Protein AF-A0A699Z6D4-F1 (afdb_monomer)

Structure (mmCIF, N/CA/C/O backbone):
data_AF-A0A699Z6D4-F1
#
_entry.id   AF-A0A699Z6D4-F1
#
loop_
_atom_site.group_PDB
_atom_site.id
_atom_site.type_symbol
_atom_site.label_atom_id
_atom_site.label_alt_id
_atom_site.label_comp_id
_atom_site.label_asym_id
_atom_site.label_entity_id
_atom_site.label_seq_id
_atom_site.pdbx_PDB_ins_code
_atom_site.Cartn_x
_atom_site.Cartn_y
_atom_site.Cartn_z
_atom_site.occupancy
_atom_site.B_iso_or_equiv
_atom_site.auth_seq_id
_atom_site.auth_comp_id
_atom_site.auth_asym_id
_atom_site.auth_atom_id
_atom_site.pdbx_PDB_model_num
ATOM 1 N N . PRO A 1 1 ? -4.041 -4.041 -7.049 1.00 67.38 1 PRO A N 1
ATOM 2 C CA . PRO A 1 1 ? -3.051 -2.949 -6.865 1.00 67.38 1 PRO A CA 1
ATOM 3 C C . PRO A 1 1 ? -2.408 -3.066 -5.475 1.00 67.38 1 PRO A C 1
ATOM 5 O O . PRO A 1 1 ? -3.124 -3.211 -4.486 1.00 67.38 1 PRO A O 1
ATOM 8 N N . VAL A 1 2 ? -1.074 -3.094 -5.398 1.00 77.56 2 VAL A N 1
ATOM 9 C CA . VAL A 1 2 ? -0.352 -3.184 -4.117 1.00 77.56 2 VAL A CA 1
ATOM 10 C C . VAL A 1 2 ? -0.228 -1.779 -3.529 1.00 77.56 2 VAL A C 1
ATOM 12 O O . VAL A 1 2 ? 0.406 -0.919 -4.129 1.00 77.56 2 VAL A O 1
ATOM 15 N N . LEU A 1 3 ? -0.836 -1.549 -2.361 1.00 83.06 3 LEU A N 1
ATOM 16 C CA . LEU A 1 3 ? -0.640 -0.322 -1.582 1.00 83.06 3 LEU A CA 1
ATOM 17 C C . LEU A 1 3 ? 0.462 -0.545 -0.550 1.00 83.06 3 LEU A C 1
ATOM 19 O O . LEU A 1 3 ? 0.442 -1.543 0.181 1.00 83.06 3 LEU A O 1
ATOM 23 N N . GLY A 1 4 ? 1.410 0.381 -0.482 1.00 87.38 4 GLY A N 1
ATOM 24 C CA . GLY A 1 4 ? 2.614 0.177 0.301 1.00 87.38 4 GLY A CA 1
ATOM 25 C C . GLY A 1 4 ? 3.555 1.371 0.323 1.00 87.38 4 GLY A C 1
ATOM 26 O O . GLY A 1 4 ? 3.180 2.478 -0.053 1.00 87.38 4 GLY A O 1
ATOM 27 N N . LEU A 1 5 ? 4.781 1.125 0.775 1.00 87.25 5 LEU A N 1
ATOM 28 C CA . LEU A 1 5 ? 5.863 2.110 0.817 1.00 87.25 5 LEU A CA 1
ATOM 29 C C . LEU A 1 5 ? 6.890 1.803 -0.270 1.00 87.25 5 LEU A C 1
ATOM 31 O O . LEU A 1 5 ? 7.065 0.645 -0.639 1.00 87.25 5 LEU A O 1
ATOM 35 N N . LEU A 1 6 ? 7.611 2.815 -0.748 1.00 87.12 6 LEU A N 1
ATOM 36 C CA . LEU A 1 6 ? 8.734 2.578 -1.653 1.00 87.12 6 LEU A CA 1
ATOM 37 C C . LEU A 1 6 ? 9.853 1.827 -0.929 1.00 87.12 6 LEU A C 1
ATOM 39 O O . LEU A 1 6 ? 10.214 2.158 0.205 1.00 87.12 6 LEU A O 1
ATOM 43 N N . ARG A 1 7 ? 10.413 0.809 -1.589 1.00 88.88 7 ARG A N 1
ATOM 44 C CA . ARG A 1 7 ? 11.605 0.118 -1.100 1.00 88.88 7 ARG A CA 1
ATOM 45 C C . ARG A 1 7 ? 12.767 1.122 -1.070 1.00 88.88 7 ARG A C 1
ATOM 47 O O . ARG A 1 7 ? 13.014 1.774 -2.089 1.00 88.88 7 ARG A O 1
ATOM 54 N N . PRO A 1 8 ? 13.506 1.233 0.050 1.00 91.88 8 PRO A N 1
ATOM 55 C CA . PRO A 1 8 ? 14.667 2.113 0.129 1.00 91.88 8 PRO A CA 1
ATOM 56 C C . PRO A 1 8 ? 15.649 1.872 -1.024 1.00 91.88 8 PRO A C 1
ATOM 58 O O . PRO A 1 8 ? 15.966 0.726 -1.338 1.00 91.88 8 PRO A O 1
ATOM 61 N N . GLY A 1 9 ? 16.112 2.952 -1.655 1.00 93.81 9 GLY A N 1
ATOM 62 C CA . GLY A 1 9 ? 17.013 2.888 -2.811 1.00 93.81 9 GLY A CA 1
ATOM 63 C C . GLY A 1 9 ? 16.334 2.608 -4.157 1.00 93.81 9 GLY A C 1
ATOM 64 O O . GLY A 1 9 ? 17.033 2.470 -5.154 1.00 93.81 9 GLY A O 1
ATOM 65 N N . THR A 1 10 ? 15.001 2.546 -4.211 1.00 88.06 10 THR A N 1
ATOM 66 C CA . THR A 1 10 ? 14.231 2.387 -5.458 1.00 88.06 10 THR A CA 1
ATOM 67 C C . THR A 1 10 ? 13.178 3.486 -5.590 1.00 88.06 10 THR A C 1
ATOM 69 O O . THR A 1 10 ? 12.741 4.051 -4.585 1.00 88.06 10 THR A O 1
ATOM 72 N N . SER A 1 11 ? 12.761 3.784 -6.820 1.00 82.75 11 SER A N 1
ATOM 73 C CA . SER A 1 11 ? 11.685 4.743 -7.118 1.00 82.75 11 SER A CA 1
ATOM 74 C C . SER A 1 11 ? 10.397 4.077 -7.609 1.00 82.75 11 SER A C 1
ATOM 76 O O . SER A 1 11 ? 9.370 4.740 -7.717 1.00 82.75 11 SER A O 1
ATOM 78 N N . ASP A 1 12 ? 10.440 2.778 -7.895 1.00 80.00 12 ASP A N 1
ATOM 79 C CA . ASP A 1 12 ? 9.400 2.034 -8.605 1.00 80.00 12 ASP A CA 1
ATOM 80 C C . ASP A 1 12 ? 8.960 0.748 -7.886 1.00 80.00 12 ASP A C 1
ATOM 82 O O . ASP A 1 12 ? 7.909 0.195 -8.213 1.00 80.00 12 ASP A O 1
ATOM 86 N N . GLN A 1 13 ? 9.713 0.270 -6.889 1.00 83.81 13 GLN A N 1
ATOM 87 C CA . GLN A 1 13 ? 9.364 -0.945 -6.151 1.00 83.81 13 GLN A CA 1
ATOM 88 C C . GLN A 1 13 ? 8.568 -0.619 -4.890 1.00 83.81 13 GLN A C 1
ATOM 90 O O . GLN A 1 13 ? 9.065 0.010 -3.955 1.00 83.81 13 GLN A O 1
ATOM 95 N N . VAL A 1 14 ? 7.337 -1.124 -4.833 1.00 85.19 14 VAL A N 1
ATOM 96 C CA . VAL A 1 14 ? 6.442 -0.957 -3.685 1.00 85.19 14 VAL A CA 1
ATOM 97 C C . VAL A 1 14 ? 6.516 -2.183 -2.772 1.00 85.19 14 VAL A C 1
ATOM 99 O O . VAL A 1 14 ? 6.269 -3.313 -3.189 1.00 85.19 14 VAL A O 1
ATOM 102 N N . LEU A 1 15 ? 6.816 -1.953 -1.497 1.00 87.38 15 LEU A N 1
ATOM 103 C CA . LEU A 1 15 ? 6.696 -2.918 -0.411 1.00 87.38 15 LEU A CA 1
ATOM 104 C C . LEU A 1 15 ? 5.272 -2.888 0.133 1.00 87.38 15 LEU A C 1
ATOM 106 O O . LEU A 1 15 ? 4.851 -1.886 0.710 1.00 87.38 15 LEU A O 1
ATOM 110 N N . ALA A 1 16 ? 4.544 -3.993 -0.019 1.00 87.50 16 ALA A N 1
ATOM 111 C CA . ALA A 1 16 ? 3.199 -4.130 0.525 1.00 87.50 16 ALA A CA 1
ATOM 112 C C . ALA A 1 16 ? 3.198 -3.905 2.045 1.00 87.50 16 ALA A C 1
ATOM 114 O O . ALA A 1 16 ? 3.956 -4.538 2.780 1.00 87.50 16 ALA A O 1
ATOM 115 N N . VAL A 1 17 ? 2.316 -3.027 2.520 1.00 87.38 17 VAL A N 1
ATOM 116 C CA . VAL A 1 17 ? 2.173 -2.733 3.953 1.00 87.38 17 VAL A CA 1
ATOM 117 C C . VAL A 1 17 ? 0.861 -3.321 4.443 1.00 87.38 17 VAL A C 1
ATOM 119 O O . VAL A 1 17 ? -0.199 -2.999 3.916 1.00 87.38 17 VAL A O 1
ATOM 122 N N . GLY A 1 18 ? 0.909 -4.205 5.439 1.00 86.06 18 GLY A N 1
ATOM 123 C CA . GLY A 1 18 ? -0.297 -4.791 6.040 1.00 86.06 18 GLY A CA 1
ATOM 124 C C . GLY A 1 18 ? -0.957 -3.895 7.089 1.00 86.06 18 GLY A C 1
ATOM 125 O O . GLY A 1 18 ?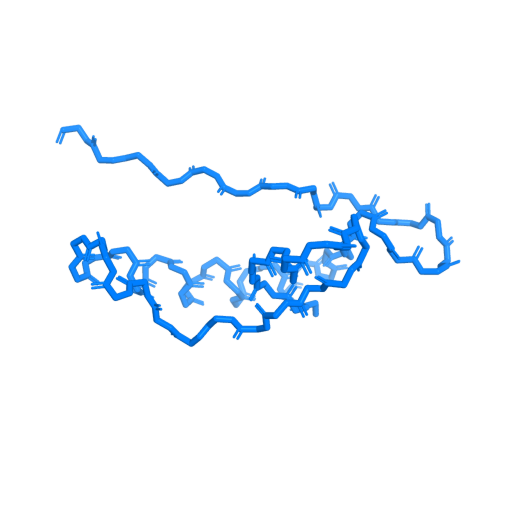 -2.173 -3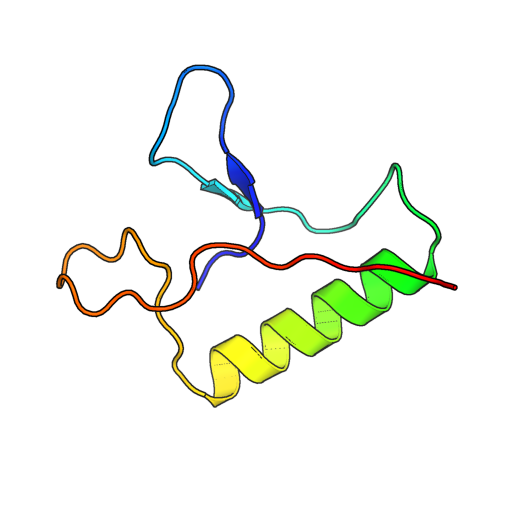.928 7.241 1.00 86.06 18 GLY A O 1
ATOM 126 N N . ALA A 1 19 ? -0.160 -3.087 7.789 1.00 88.69 19 ALA A N 1
ATOM 127 C CA . ALA A 1 19 ? -0.611 -2.228 8.876 1.00 88.69 19 ALA A CA 1
ATOM 128 C C . ALA A 1 19 ? 0.280 -0.989 9.008 1.00 88.69 19 ALA A C 1
ATOM 130 O O . ALA A 1 19 ? 1.484 -1.042 8.747 1.00 88.69 19 ALA A O 1
ATOM 131 N N . CYS A 1 20 ? -0.300 0.117 9.467 1.00 89.25 20 CYS A N 1
ATOM 132 C CA . CYS A 1 20 ? 0.415 1.367 9.701 1.00 89.25 20 CYS A CA 1
ATOM 133 C C . CYS A 1 20 ? 0.972 1.396 11.135 1.00 89.25 20 CYS A C 1
ATOM 135 O O . CYS A 1 20 ? 0.426 2.077 11.996 1.00 89.25 20 CYS A O 1
ATOM 137 N N . LEU A 1 21 ? 2.050 0.647 11.400 1.00 88.06 21 LEU A N 1
ATOM 138 C CA . LEU A 1 21 ? 2.582 0.419 12.760 1.00 88.06 21 LEU A CA 1
ATOM 139 C C . LEU A 1 21 ? 3.028 1.692 13.503 1.00 88.06 21 LEU A C 1
ATOM 141 O O . LEU A 1 21 ? 3.039 1.714 14.728 1.00 88.06 21 LEU A O 1
ATOM 145 N N . LEU A 1 22 ? 3.413 2.735 12.764 1.00 89.81 22 LEU A N 1
ATOM 146 C CA . LEU A 1 22 ? 3.872 4.017 13.314 1.00 89.81 22 LEU A CA 1
ATOM 147 C C . LEU A 1 22 ? 2.760 5.077 13.374 1.00 89.81 22 LEU A C 1
ATOM 149 O O . LEU A 1 22 ? 3.036 6.245 13.626 1.00 89.81 22 LEU A O 1
ATOM 153 N N . GLN A 1 23 ? 1.523 4.696 13.065 1.00 89.19 23 GLN A N 1
ATOM 154 C CA . GLN A 1 23 ? 0.368 5.587 13.004 1.00 89.19 23 GLN A CA 1
ATOM 155 C C . GLN A 1 23 ? -0.682 5.148 14.033 1.00 89.19 23 GLN A C 1
ATOM 157 O O . GLN A 1 23 ? -0.638 4.010 14.510 1.00 89.19 23 GLN A O 1
ATOM 162 N N . PRO A 1 24 ? -1.658 6.011 14.366 1.00 90.94 24 PRO A N 1
ATOM 163 C CA . PRO A 1 24 ? -2.784 5.614 15.201 1.00 90.94 24 PRO A CA 1
ATOM 164 C C . PRO A 1 24 ? -3.501 4.370 14.644 1.00 90.94 24 PRO A C 1
ATOM 166 O O . PRO A 1 24 ? -3.560 4.200 13.421 1.00 90.94 24 PRO A O 1
ATOM 169 N N . PRO A 1 25 ? -4.113 3.521 15.494 1.00 89.62 25 PRO A N 1
ATOM 170 C CA . PRO A 1 25 ? -4.788 2.297 15.051 1.00 89.62 25 PRO A CA 1
ATOM 171 C C . PRO A 1 25 ? -5.830 2.524 13.947 1.00 89.62 25 PRO A C 1
ATOM 173 O O . PRO A 1 25 ? -5.985 1.675 13.065 1.00 89.62 25 PRO A O 1
ATOM 176 N N . GLN A 1 26 ? -6.496 3.690 13.939 1.00 90.88 26 GLN A N 1
ATOM 177 C CA . GLN A 1 26 ? -7.452 4.048 12.888 1.00 90.88 26 GLN A CA 1
ATOM 178 C C . GLN A 1 26 ? -6.820 4.067 11.488 1.00 90.88 26 GLN A C 1
ATOM 180 O O . GLN A 1 26 ? -7.494 3.726 10.520 1.00 90.88 26 GLN A O 1
ATOM 185 N N . ALA A 1 27 ? -5.533 4.399 11.355 1.00 89.75 27 ALA A N 1
ATOM 186 C CA . ALA A 1 27 ? -4.856 4.431 10.059 1.00 89.75 27 ALA A CA 1
ATOM 187 C C . ALA A 1 27 ? -4.825 3.051 9.385 1.00 89.75 27 ALA A C 1
ATOM 189 O O . ALA A 1 27 ? -4.954 2.961 8.166 1.00 89.75 27 ALA A O 1
ATOM 190 N N . THR A 1 28 ? -4.708 1.973 10.166 1.00 90.88 28 THR A N 1
ATOM 191 C CA . THR A 1 28 ? -4.748 0.600 9.637 1.00 90.88 28 THR A CA 1
ATOM 192 C C . THR A 1 28 ? -6.145 0.238 9.128 1.00 90.88 28 THR A C 1
ATOM 194 O O . THR A 1 28 ? -6.266 -0.379 8.071 1.00 90.88 28 THR A O 1
ATOM 197 N N . LEU A 1 29 ? -7.202 0.668 9.828 1.00 91.31 29 LEU A N 1
ATOM 198 C CA . LEU A 1 29 ? -8.587 0.468 9.383 1.00 91.31 29 LEU A CA 1
ATOM 199 C C . LEU A 1 29 ? -8.869 1.232 8.084 1.00 91.31 29 LEU A C 1
ATOM 201 O O . LEU A 1 29 ? -9.417 0.668 7.140 1.00 91.31 29 LEU A O 1
ATOM 205 N N . ILE A 1 30 ? -8.424 2.489 8.006 1.00 91.00 30 ILE A N 1
ATOM 206 C CA . ILE A 1 30 ? -8.583 3.312 6.804 1.00 91.00 30 ILE A CA 1
ATOM 207 C C . ILE A 1 30 ? -7.807 2.707 5.627 1.00 91.00 30 ILE A C 1
ATOM 209 O O . ILE A 1 30 ? -8.353 2.601 4.532 1.00 91.00 30 ILE A O 1
ATOM 213 N N . LEU A 1 31 ? -6.567 2.247 5.839 1.00 89.06 31 LEU A N 1
ATOM 214 C CA . LEU A 1 31 ? -5.780 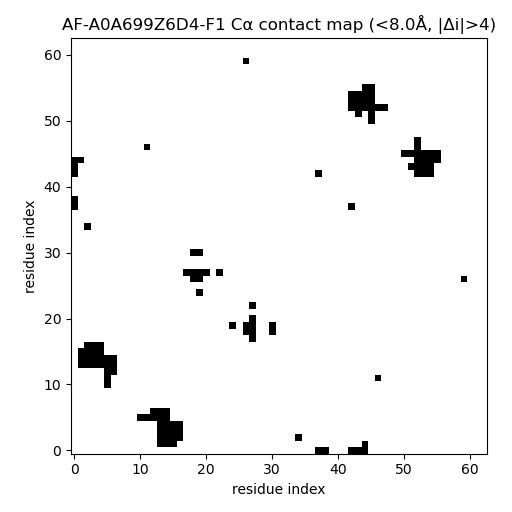1.577 4.798 1.00 89.06 31 LEU A CA 1
ATOM 215 C C . LEU A 1 31 ? -6.502 0.341 4.237 1.00 89.06 31 LEU A C 1
ATOM 217 O O . LEU A 1 31 ? -6.464 0.110 3.026 1.00 89.06 31 LEU A O 1
ATOM 221 N N . ALA A 1 32 ? -7.157 -0.446 5.097 1.00 89.50 32 ALA A N 1
ATOM 222 C CA . ALA A 1 32 ? -7.930 -1.610 4.676 1.00 89.50 32 ALA A CA 1
ATOM 223 C C . ALA A 1 32 ? -9.137 -1.212 3.807 1.00 89.50 32 ALA A C 1
ATOM 225 O O . ALA A 1 32 ? -9.294 -1.770 2.719 1.00 89.50 32 ALA A O 1
ATOM 226 N N . SER A 1 33 ? -9.925 -0.214 4.229 1.00 91.50 33 SER A N 1
ATOM 227 C CA . SER A 1 33 ? -11.045 0.318 3.433 1.00 91.50 33 SER A CA 1
ATOM 228 C C . SER A 1 33 ? -10.584 0.856 2.083 1.00 91.50 33 SER A C 1
ATOM 230 O O . SER A 1 33 ? -11.108 0.456 1.047 1.00 91.50 33 SER A O 1
ATOM 232 N N . VAL A 1 34 ? -9.548 1.696 2.070 1.00 89.62 34 VAL A N 1
ATOM 233 C CA . VAL A 1 34 ? -9.022 2.281 0.830 1.00 89.62 34 VAL A CA 1
ATOM 234 C C . VAL A 1 34 ? -8.541 1.193 -0.126 1.00 89.62 34 VAL A C 1
ATOM 236 O O . VAL A 1 34 ? -8.781 1.271 -1.326 1.00 89.62 34 VAL A O 1
ATOM 239 N N . ARG A 1 35 ? -7.894 0.136 0.378 1.00 87.69 35 ARG A N 1
ATOM 240 C CA . ARG A 1 35 ? -7.469 -0.989 -0.464 1.00 87.69 35 ARG A CA 1
ATOM 241 C C . ARG A 1 35 ? -8.652 -1.686 -1.133 1.00 87.69 35 ARG A C 1
ATOM 243 O O . ARG A 1 35 ? -8.537 -2.053 -2.301 1.00 87.69 35 ARG A O 1
ATOM 250 N N . GLN A 1 36 ? -9.750 -1.880 -0.403 1.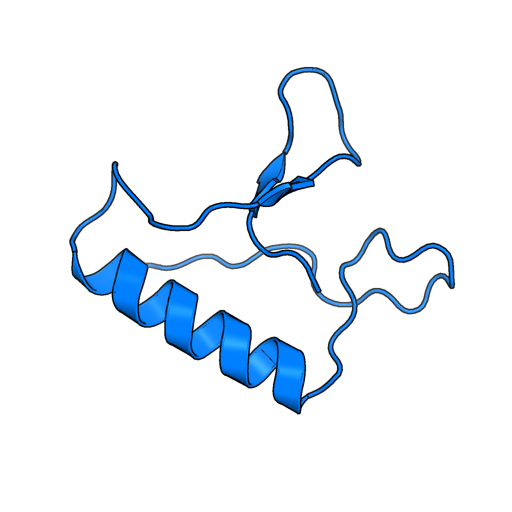00 89.94 36 GLN A N 1
ATOM 251 C CA . GLN A 1 36 ? -10.967 -2.484 -0.943 1.00 89.94 36 GLN A CA 1
ATOM 252 C C . GLN A 1 36 ? -11.599 -1.593 -2.018 1.00 89.94 36 GLN A C 1
ATOM 254 O O . GLN A 1 36 ? -11.916 -2.092 -3.094 1.00 89.94 36 GLN A O 1
ATOM 259 N N . GLU A 1 37 ? -11.708 -0.286 -1.778 1.00 90.56 37 GLU A N 1
ATOM 260 C CA . GLU A 1 37 ? -12.265 0.662 -2.753 1.00 90.56 37 GLU A CA 1
ATOM 261 C C . GLU A 1 37 ? -11.411 0.767 -4.018 1.00 90.56 37 GLU A C 1
ATOM 263 O O . GLU A 1 37 ? -11.924 0.654 -5.128 1.00 90.56 37 GLU A O 1
ATOM 268 N N . VAL A 1 38 ? -10.093 0.912 -3.865 1.00 86.94 38 VAL A N 1
ATOM 269 C CA . VAL A 1 38 ? -9.144 0.970 -4.985 1.00 86.94 38 VAL A CA 1
ATOM 270 C C . VAL A 1 38 ? -9.231 -0.301 -5.836 1.00 86.94 38 VAL A C 1
ATOM 272 O O . VAL A 1 38 ? -9.175 -0.224 -7.063 1.00 86.94 38 VAL A O 1
ATOM 275 N N . ALA A 1 39 ? -9.395 -1.470 -5.206 1.00 86.75 39 ALA A N 1
ATOM 276 C CA . ALA A 1 39 ? -9.595 -2.727 -5.919 1.00 86.75 39 ALA A CA 1
ATOM 277 C C . ALA A 1 39 ? -10.956 -2.784 -6.635 1.00 86.75 39 ALA A C 1
ATOM 279 O O . ALA A 1 39 ? -11.003 -3.198 -7.791 1.00 86.75 39 ALA A O 1
ATOM 280 N N . ALA A 1 40 ? -12.036 -2.340 -5.986 1.00 90.62 40 ALA A N 1
ATOM 281 C CA . ALA A 1 40 ? -13.380 -2.317 -6.565 1.00 90.62 40 ALA A CA 1
ATOM 282 C C . ALA A 1 40 ? -13.488 -1.371 -7.772 1.00 90.62 40 ALA A C 1
ATOM 284 O O . ALA A 1 40 ? -14.176 -1.679 -8.741 1.00 90.62 40 ALA A O 1
ATOM 285 N N . LEU A 1 41 ? -12.773 -0.246 -7.732 1.00 89.12 41 LEU A N 1
ATOM 286 C CA . LEU A 1 41 ? -12.712 0.736 -8.815 1.00 89.12 41 LEU A CA 1
ATOM 287 C C . LEU A 1 41 ? -11.711 0.364 -9.921 1.00 89.12 41 LEU A C 1
ATOM 289 O O . LEU A 1 41 ? -11.597 1.094 -10.902 1.00 89.12 41 LEU A O 1
ATOM 293 N N . GLY A 1 42 ? -10.963 -0.735 -9.771 1.00 86.75 42 GLY A N 1
ATOM 294 C CA . GLY A 1 42 ? -9.952 -1.150 -10.746 1.00 86.75 42 GLY A CA 1
ATOM 295 C C . GLY A 1 42 ? -8.807 -0.146 -10.908 1.00 86.75 42 GLY A C 1
ATOM 296 O O . GLY A 1 42 ? -8.169 -0.107 -11.957 1.00 86.75 42 GLY A O 1
ATOM 297 N N . LEU A 1 43 ? -8.543 0.682 -9.892 1.00 85.38 43 LEU A N 1
ATOM 298 C CA . LEU A 1 43 ? -7.522 1.720 -9.971 1.00 85.38 43 LEU A CA 1
ATOM 299 C C . LEU A 1 43 ? -6.125 1.094 -9.997 1.00 85.38 43 LEU A C 1
ATOM 301 O O . LEU A 1 43 ? -5.715 0.376 -9.079 1.00 85.38 43 LEU A O 1
ATOM 305 N N . LEU A 1 44 ? -5.381 1.393 -11.057 1.00 83.81 44 LEU A N 1
ATOM 306 C CA . LEU A 1 44 ? -4.021 0.911 -11.252 1.00 83.81 44 LEU A CA 1
ATOM 307 C C . LEU A 1 44 ? -3.008 1.861 -10.596 1.00 83.81 44 LEU A C 1
ATOM 309 O O . LEU A 1 44 ? -3.220 3.082 -10.582 1.00 83.81 44 LEU A O 1
ATOM 313 N N . PRO A 1 45 ? -1.913 1.324 -10.029 1.00 80.50 45 PRO A N 1
ATOM 314 C CA . PRO A 1 45 ? -0.859 2.150 -9.459 1.00 80.50 45 PRO A CA 1
ATOM 315 C C . PRO A 1 45 ? -0.161 2.937 -10.571 1.00 80.50 45 PRO A C 1
ATOM 317 O O . PRO A 1 45 ? -0.075 2.467 -11.698 1.00 80.50 45 PRO A O 1
ATOM 320 N N . ALA A 1 46 ? 0.351 4.127 -10.266 1.00 80.88 46 ALA A N 1
ATOM 321 C CA . ALA A 1 46 ? 0.951 5.021 -11.263 1.00 80.88 46 ALA A CA 1
ATOM 322 C C . ALA A 1 46 ? 2.114 4.403 -12.067 1.00 80.88 46 ALA A C 1
ATOM 324 O O . ALA A 1 46 ? 2.371 4.817 -13.191 1.00 80.88 46 ALA A O 1
ATOM 325 N N . ASN A 1 47 ? 2.799 3.404 -11.508 1.00 74.44 47 ASN A N 1
ATOM 326 C CA . ASN A 1 47 ? 3.878 2.656 -12.155 1.00 74.44 47 ASN A CA 1
ATOM 327 C C . ASN A 1 47 ? 3.392 1.411 -12.922 1.00 74.44 47 ASN A C 1
ATOM 329 O O . ASN A 1 47 ? 4.196 0.528 -13.217 1.00 74.44 47 ASN A O 1
ATOM 333 N N . ASP A 1 48 ? 2.092 1.301 -13.205 1.00 81.75 48 ASP A N 1
ATOM 334 C CA . ASP A 1 48 ? 1.546 0.203 -13.997 1.00 81.75 48 ASP A CA 1
ATOM 335 C C . ASP A 1 48 ? 2.260 0.098 -15.366 1.00 81.75 48 ASP A C 1
ATOM 337 O O . ASP A 1 48 ? 2.339 1.101 -16.085 1.00 81.75 48 ASP A O 1
ATOM 341 N N . PRO A 1 49 ? 2.765 -1.090 -15.763 1.00 76.06 49 PRO A N 1
ATOM 342 C CA . PRO A 1 49 ? 3.512 -1.269 -17.012 1.00 76.06 49 PRO A CA 1
ATOM 343 C C . PRO A 1 49 ? 2.721 -0.911 -18.275 1.00 76.06 49 PRO A C 1
ATOM 345 O O . PRO A 1 49 ? 3.317 -0.632 -19.313 1.00 76.06 49 PRO A O 1
ATOM 348 N N . GLY A 1 50 ? 1.387 -0.931 -18.204 1.00 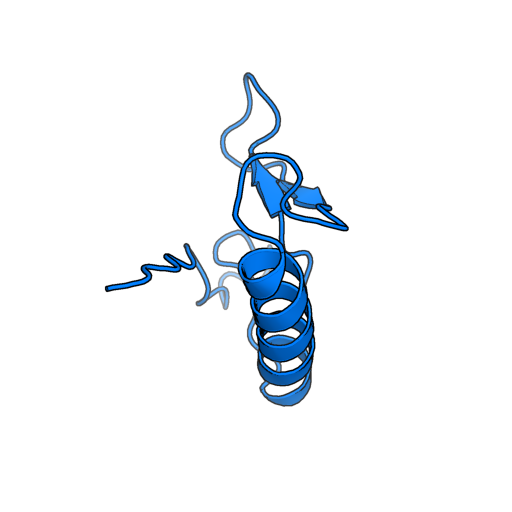82.94 50 GLY A N 1
ATOM 349 C CA . GLY A 1 50 ? 0.503 -0.554 -19.300 1.00 82.94 50 GLY A CA 1
ATOM 350 C C . GLY A 1 50 ? 0.327 0.957 -19.464 1.00 82.94 50 GLY A C 1
ATOM 351 O O . GLY A 1 50 ? -0.398 1.372 -20.366 1.00 82.94 50 GLY A O 1
ATOM 352 N N . GLY A 1 51 ? 0.937 1.783 -18.604 1.00 78.31 51 GLY A N 1
ATOM 353 C CA . GLY A 1 51 ? 0.850 3.247 -18.668 1.00 78.31 51 GLY A CA 1
ATOM 354 C C . GLY A 1 51 ? -0.524 3.819 -18.297 1.00 78.31 51 GLY A C 1
ATOM 355 O O . GLY A 1 51 ? -0.773 5.000 -18.514 1.00 78.31 51 GLY A O 1
ATOM 356 N N . GLN A 1 52 ? -1.420 2.998 -17.740 1.00 82.44 52 GLN A N 1
ATOM 357 C CA . GLN A 1 52 ? -2.781 3.390 -17.335 1.00 82.44 52 GLN A CA 1
ATOM 358 C C . GLN A 1 52 ? -2.893 3.670 -15.828 1.00 82.44 52 GLN A C 1
ATOM 360 O O . GLN A 1 52 ? -3.985 3.819 -15.278 1.00 82.44 52 GLN A O 1
ATOM 365 N N . GLY A 1 53 ? -1.750 3.718 -15.147 1.00 82.31 53 GLY A N 1
ATOM 366 C CA . GLY A 1 53 ? -1.649 3.984 -13.725 1.00 82.31 53 GLY A CA 1
ATOM 367 C C . GLY A 1 53 ? -2.140 5.378 -13.345 1.00 82.31 53 GLY A C 1
ATOM 368 O O . GLY A 1 53 ? -1.678 6.374 -13.891 1.00 82.31 53 GLY A O 1
ATOM 369 N N . LEU A 1 54 ? -3.031 5.453 -12.358 1.00 82.75 54 LEU A N 1
ATOM 370 C CA . LEU A 1 54 ? -3.605 6.712 -11.858 1.00 82.75 54 LEU A CA 1
ATOM 371 C C . LEU A 1 54 ? -3.247 6.977 -10.395 1.00 82.75 54 LEU A C 1
ATOM 373 O O . LEU A 1 54 ? -3.086 8.124 -9.981 1.00 82.75 54 LEU A O 1
ATOM 377 N N . LEU A 1 55 ? -3.122 5.923 -9.589 1.00 83.69 55 LEU A N 1
ATOM 378 C CA . LEU A 1 55 ? -2.943 6.062 -8.151 1.00 83.69 55 LEU A CA 1
ATOM 379 C C . LEU A 1 55 ? -1.459 6.242 -7.798 1.00 83.69 55 LEU A C 1
ATOM 381 O O . LEU A 1 55 ? -0.697 5.275 -7.791 1.00 83.69 55 LEU A O 1
ATOM 385 N N . VAL A 1 56 ? -1.057 7.482 -7.495 1.00 83.19 56 VAL A N 1
ATOM 386 C CA . VAL A 1 56 ? 0.334 7.846 -7.152 1.00 83.19 56 VAL A CA 1
ATOM 387 C C . VAL A 1 56 ? 0.598 7.767 -5.647 1.00 83.19 56 VAL A C 1
ATOM 389 O O . VAL A 1 56 ? 1.588 7.188 -5.207 1.00 83.19 56 VAL A O 1
ATOM 392 N N . SER A 1 57 ? -0.250 8.391 -4.828 1.00 87.56 57 SER A N 1
ATOM 393 C CA . SER A 1 57 ? -0.045 8.496 -3.379 1.00 87.56 57 SER A CA 1
ATOM 394 C C . SER A 1 57 ? -1.364 8.695 -2.643 1.00 87.56 57 SER A C 1
ATOM 396 O O . SER A 1 57 ? -2.283 9.330 -3.154 1.00 87.56 57 SER A O 1
ATOM 398 N N . LEU A 1 58 ? -1.431 8.169 -1.422 1.00 84.88 58 LEU A N 1
ATOM 399 C CA . LEU A 1 58 ? -2.547 8.328 -0.493 1.00 84.88 58 LEU A CA 1
ATOM 400 C C . LEU A 1 58 ? -2.032 9.017 0.767 1.00 84.88 58 LEU A C 1
ATOM 402 O O . LEU A 1 58 ? -1.101 8.529 1.405 1.00 84.88 58 LEU A O 1
ATOM 406 N N . VAL A 1 59 ? -2.644 10.143 1.124 1.00 86.56 59 VAL A N 1
ATOM 407 C CA . VAL A 1 59 ? -2.300 10.900 2.331 1.00 86.56 59 VAL A CA 1
ATOM 408 C C . VAL A 1 59 ? -3.470 10.809 3.297 1.00 86.56 59 VAL A C 1
ATOM 410 O O . VAL A 1 59 ? -4.550 11.324 3.021 1.00 86.56 59 VAL A O 1
ATOM 413 N N . LEU A 1 60 ? -3.249 10.155 4.435 1.00 80.81 60 LEU A N 1
ATOM 414 C CA . LEU A 1 60 ? -4.214 10.088 5.528 1.00 80.81 60 LEU A CA 1
ATOM 415 C C . LEU A 1 60 ? -3.859 11.159 6.557 1.00 80.81 60 LEU A C 1
ATOM 417 O O . LEU A 1 60 ? -2.722 11.217 7.023 1.00 80.81 60 LEU A O 1
ATOM 421 N N . ARG A 1 61 ? -4.820 12.014 6.908 1.00 82.81 61 ARG A N 1
ATOM 422 C CA . ARG A 1 61 ? -4.653 13.066 7.915 1.00 82.81 61 ARG A CA 1
ATOM 423 C C . ARG A 1 61 ? -5.811 12.991 8.904 1.00 82.81 61 ARG A C 1
ATOM 425 O O . ARG A 1 61 ? -6.962 13.018 8.480 1.00 82.81 61 ARG A O 1
ATOM 432 N N . SER A 1 62 ? -5.507 12.898 10.196 1.00 75.12 62 SER A N 1
ATOM 433 C CA . SER A 1 62 ? -6.488 13.126 11.262 1.00 75.12 62 SER A CA 1
ATOM 434 C C . SER A 1 62 ? -6.420 14.583 11.718 1.00 75.12 62 SER A C 1
ATOM 436 O O . SER A 1 62 ? -5.342 15.181 11.681 1.00 75.12 62 SER A O 1
ATOM 438 N N . ALA A 1 63 ? -7.569 15.143 12.097 1.00 74.62 63 ALA A N 1
ATOM 439 C CA . ALA A 1 63 ? -7.670 16.455 12.736 1.00 74.62 63 ALA A CA 1
ATOM 440 C C . ALA A 1 63 ? -7.309 16.381 14.225 1.00 74.62 63 ALA A C 1
ATOM 442 O O . ALA A 1 63 ? -7.482 15.284 14.808 1.00 74.62 63 ALA A O 1
#

Mean predicted aligned error: 4.45 Å

Foldseek 3Di:
DADADDDPPDDQDGDHDQADPVDPRVRNVVVVVVVVVCVVVVAADCNPPVNRHDNDDDDDDDD

Radius of gyration: 12.28 Å; Cα contacts (8 Å, |Δi|>4): 62; chains: 1; bounding box: 30×21×34 Å

pLDDT: mean 85.57, std 5.1, range [67.38, 93.81]

Solvent-accessible surface area (backbone atoms only — not comparable to full-atom values): 4123 Å² total; per-residue (Å²): 110,86,61,55,46,70,38,87,97,49,94,81,47,70,41,74,56,91,61,46,85,93,49,62,76,64,53,32,55,50,52,54,53,50,53,52,50,39,54,76,70,66,50,35,40,46,82,37,92,84,71,72,27,70,51,77,82,87,87,88,81,83,134

Organism: Haematococcus lacustris (NCBI:txid44745)

Secondary structure (DSSP, 8-state):
---EEEPTT-SS-EEE-S--TTS-HHHHHHHHHHHHHHHHTTPPBTT-T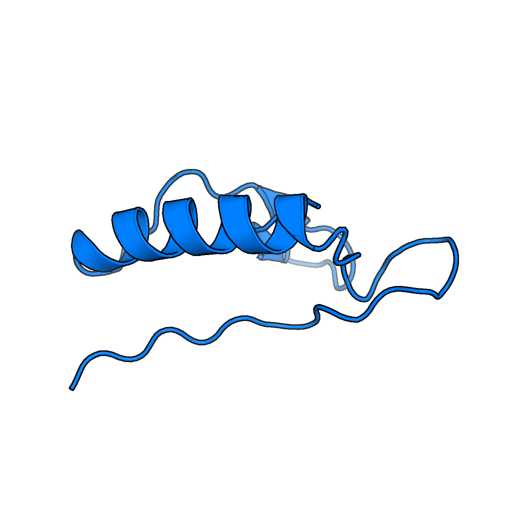TS---B--------

Nearest PDB structures (foldseek):
  2jjq-assembly1_A  TM=7.490E-01  e=4.740E+00  Pyrococcus abyssi
  2vs1-assembly1_A  TM=7.001E-01  e=5.106E+00  Pyrococcus abyssi

Sequence (63 aa):
PVLGLLRPGTSDQVLAVGACLLQPPQATLILASVRQEVAALGLLPANDPGGQGLLVSLVLRSA

=== Feature glossary ===
Annotated list of the representations used here:

Nearest PDB structures. The Foldseek neighbor list gives the closest experimentally determined structures in the PDB, ranked by structural alignment. TM-score near 1 means near-identical fold; near 0.3 means only rough topology match. This is how one finds what a novel AlphaFold prediction most resembles in the solved-structure universe.

Foldseek 3Di. Foldseek's 3Di representation compresses backbone geometry into a per-residue letter drawn from a learned twenty-state alphabet. It captures the tertiary interaction pattern around each residue — which residues are packed against it in space, regardless of where they are in sequence.

Radius of gyration, Cα contacts, bounding box. Radius of gyration (Rg) is the root-mean-square distance of Cα atoms from their centroid — a single number for overall size and compactness. A globular domain of N residues has Rg ≈ 2.2·N^0.38 Å; an extended or disordered chain has a much larger Rg. The Cα contact count is the number of residue pairs whose Cα atoms are within 8 Å and are more than four positions apart in sequence — a standard proxy for tertiary packing density. The bounding box is the smallest axis-aligned box enclosing all Cα atoms.

InterPro / GO / CATH / organism. The annotation block draws on four external resources. InterPro: which protein families and domains the sequence belongs to. GO: standardized terms for what the protein does, what process it participates in, and where in the cell it acts. CATH: which structural fold it has in the CATH hierarchy. Organism: the species of origin.

mmCIF coordinates. The mmCIF block holds the 3D Cartesian coordinates of each backbone atom (N, Cα, C, O) in ångströms. mmCIF is the PDB's canonical archive format — a tagged-loop text representation of the atomic model.

pLDDT. pLDDT is the predicted lDDT-Cα score: AlphaFold's confidence that the local environment of each residue (all inter-atomic distances within 15 Å) is correctly placed. It is a per-residue number between 0 and 100, with higher meaning more reliable.

Backbone torsions (φ/ψ). φ (phi) and ψ (psi) are the two rotatable backbone dihedrals per residue: φ is the C(i-1)–N–Cα–C torsion, ψ is the N–Cα–C–N(i+1) torsion, both in degrees on (−180°, 180°]. α-helical residues cluster near (−60°, −45°); β-strand residues near (−120°, +130°). A Ramachandran plot is simply a scatter of (φ, ψ) for every residue.

B-factor. For experimental (PDB) structures, the B-factor (temperature factor) quantifies the positional spread of each atom in the crystal — a combination of thermal vibration and static disorder — in units of Å². High B-factors mark flexible loops or poorly resolved regions; low B-factors mark the rigid, well-ordered core.

Secondary structure (3-state, P-SEA). SS3 is a coarse helix/strand/coil call (letters a/b/c) made by the P-SEA algorithm from inter-Cα distances and dihedrals. It is less detailed than DSSP but needs only Cα positions.

Predicted aligned error. Predicted aligned error is AlphaFold's pairwise confidence. Unlike pLDDT (per-residue), PAE is per-residue-pair and captures whether two parts of the structure are correctly placed relative to each other. Units are ångströms of expected positional error.

Solvent-accessible surface area. Solvent-accessible surface area (SASA) is the area in Å² traced out by the centre of a 1.4 Å probe sphere (a water molecule) rolled over the protein's van der Waals surface (Shrake–Rupley / Lee–Richards construction). Buried residues have near-zero SASA; fully exposed residues can exceed 200 Å². The total SASA scales roughly with the number of surface residues.

Secondary structure (8-state, DSSP). The SS8 string is DSSP's per-residue secondary-structure call. α-helix (H) means an i→i+4 H-bond ladder; β-s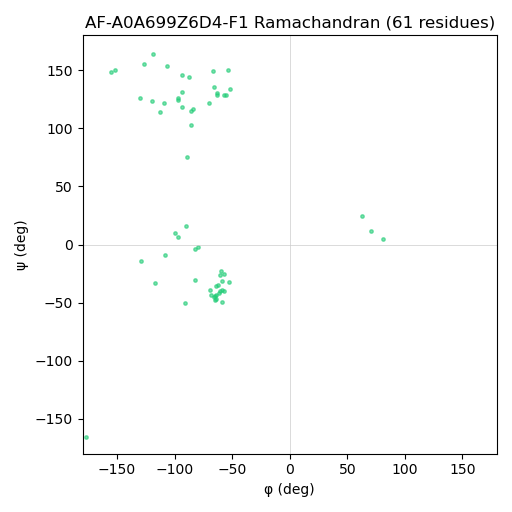trand (E) means the residue participates in a β-sheet; 3₁₀ (G) an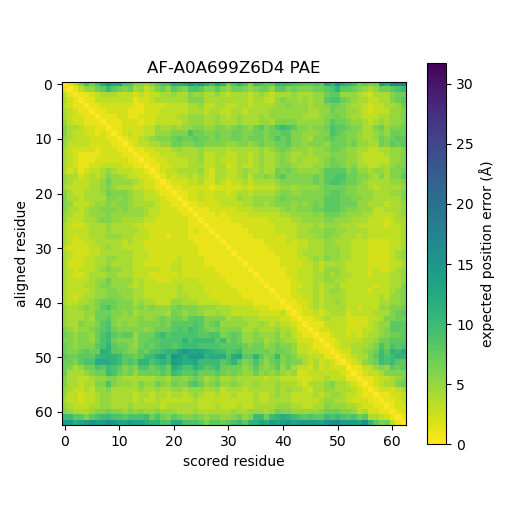d π (I) are tighter and wider helices; T/S are turns/bends; '-' is loop.

Rendered structure images. Structure images are PyMOL renders from six orthogonal camera directions. Cartoon representation draws helices as coils and strands as arrows; sticks shows the backbone as bonds; surface shows the solvent-excluded envelope. Rainbow coloring maps sequence position to hue (blue→red, N→C); chain coloring assigns a distinct color per polypeptide.

Sequence. The amino-acid sequence is the protein's primary structure: the linear order of residues from the N-terminus to the C-terminus, written in one-letter code. Everything else here — the 3D coordinates, the secondary structure, the domain annotations — is ultimately a consequence of this string.

Cont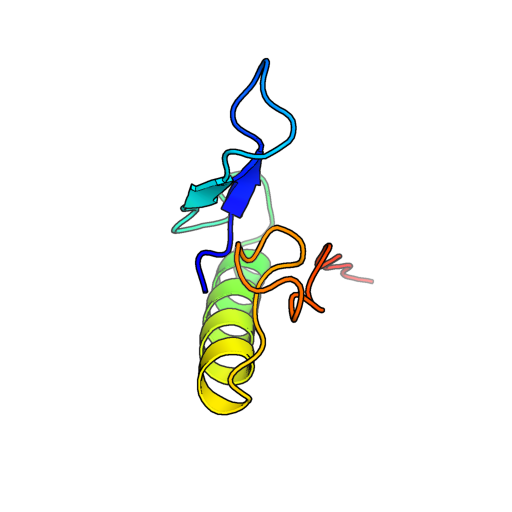act-map, Ramachandran, and PAE plots. Three diagnostic plots accompany the record. The Cα contact map visualizes the tertiary structure as a 2D adjacency matrix (8 Å cutoff, sequence-local contacts suppressed). The Ramachandran plot shows the distribution of backbone (φ, ψ) torsions, with points in the α and β basins reflecting secondary structure content. The PAE plot shows AlphaFold's inter-residue confidence as a color matrix.